Protein AF-A0A2V9CEA0-F1 (afdb_monomer_lite)

Secondary structure (DSSP, 8-state):
-HHHHHHHHHHHHHHHHHHHHHHHHHHHHHHHHHHHHH-HHHHHHHHHHTS---PPPGGG----PPPTT---------------

Foldseek 3Di:
DVVVVVVVVVVVVVVVVVVVVVVVVVVVVVVVVVVVVPPPVNVVCCCCPVVVHDDDDPVPDDDDDDPPPDDDDDDDDPPPPPDD

pLDDT: mean 83.01, std 15.62, range [40.0, 98.44]

Radius of gyration: 27.2 Å; chains: 1; bounding box: 50×41×77 Å

Structure (mmCIF, N/CA/C/O backbone):
data_AF-A0A2V9CEA0-F1
#
_entry.id   AF-A0A2V9CEA0-F1
#
loop_
_atom_site.group_PDB
_atom_site.id
_atom_site.type_symbol
_atom_site.label_atom_id
_atom_site.label_alt_id
_atom_site.label_comp_id
_atom_site.label_asym_id
_atom_site.label_entity_id
_atom_site.label_seq_id
_atom_site.pdbx_PDB_ins_code
_atom_site.Cartn_x
_atom_site.Cartn_y
_atom_site.Cartn_z
_atom_site.occupancy
_atom_site.B_iso_or_equiv
_atom_site.auth_seq_id
_atom_site.auth_comp_id
_atom_site.auth_asym_id
_atom_site.auth_atom_id
_atom_site.pdbx_PDB_model_num
ATOM 1 N N . TYR A 1 1 ? -28.195 -0.717 39.073 1.00 62.59 1 TYR A N 1
ATOM 2 C CA . TYR A 1 1 ? -28.136 -1.466 37.798 1.00 62.59 1 TYR A CA 1
ATOM 3 C C . TYR A 1 1 ? -27.828 -0.612 36.565 1.00 62.59 1 TYR A C 1
ATOM 5 O O . TYR A 1 1 ? -27.033 -1.063 35.756 1.00 62.59 1 TYR A O 1
ATOM 13 N N . GLN A 1 2 ? -28.373 0.603 36.392 1.00 62.78 2 GLN A N 1
ATOM 14 C CA . GLN A 1 2 ? -28.089 1.419 35.189 1.00 62.78 2 GLN A CA 1
ATOM 15 C C . GLN A 1 2 ? -26.655 1.985 35.115 1.00 62.78 2 GLN A C 1
ATOM 17 O O . GLN A 1 2 ? -26.093 2.079 34.029 1.00 62.78 2 GLN A O 1
ATOM 22 N N . HIS A 1 3 ? -26.038 2.293 36.260 1.00 63.97 3 HIS A N 1
ATOM 23 C CA . HIS A 1 3 ? -24.694 2.882 36.315 1.00 63.97 3 HIS A CA 1
ATOM 24 C C . HIS A 1 3 ? -23.586 1.955 35.781 1.00 63.97 3 HIS A C 1
ATOM 26 O O . HIS A 1 3 ? -22.654 2.427 35.142 1.00 63.97 3 HIS A O 1
ATOM 32 N N . PHE A 1 4 ? -23.713 0.639 35.992 1.00 68.25 4 PHE A N 1
ATOM 33 C CA . PHE A 1 4 ? -22.731 -0.353 35.537 1.00 68.25 4 PHE A CA 1
ATOM 34 C C . PHE A 1 4 ? -22.777 -0.558 34.017 1.00 68.25 4 PHE A C 1
ATOM 36 O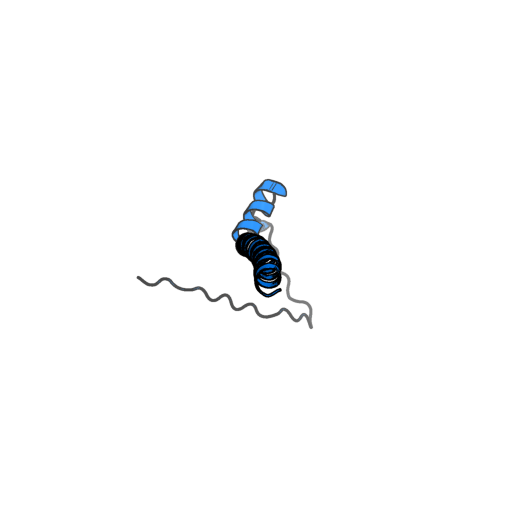 O . PHE A 1 4 ? -21.742 -0.577 33.366 1.00 68.25 4 PHE A O 1
ATOM 43 N N . ARG A 1 5 ? -23.978 -0.570 33.424 1.00 75.44 5 ARG A N 1
ATOM 44 C CA . ARG A 1 5 ? -24.155 -0.735 31.972 1.00 75.44 5 ARG A CA 1
ATOM 45 C C . ARG A 1 5 ? -23.562 0.424 31.161 1.00 75.44 5 ARG A C 1
ATOM 47 O O . ARG A 1 5 ? -23.094 0.213 30.050 1.00 75.44 5 ARG A O 1
ATOM 54 N N . CYS A 1 6 ? -23.590 1.641 31.708 1.00 78.81 6 CYS A N 1
ATOM 55 C CA . CYS A 1 6 ? -22.989 2.814 31.070 1.00 78.81 6 CYS A CA 1
ATOM 56 C C . CYS A 1 6 ? -21.454 2.704 31.010 1.00 78.81 6 CYS A C 1
ATOM 58 O O . CYS A 1 6 ? -20.847 3.060 30.002 1.00 78.81 6 CYS A O 1
ATOM 60 N N . ILE A 1 7 ? -20.836 2.150 32.059 1.00 84.81 7 ILE A N 1
ATOM 61 C CA . ILE A 1 7 ? -19.384 1.942 32.132 1.00 84.81 7 ILE A CA 1
ATOM 62 C C . ILE A 1 7 ? -18.946 0.907 31.089 1.00 84.81 7 ILE A C 1
ATOM 64 O O . ILE A 1 7 ? -18.047 1.187 30.299 1.00 84.81 7 ILE A O 1
ATOM 68 N N . ASP A 1 8 ? -19.638 -0.233 31.010 1.00 87.31 8 ASP A N 1
ATOM 69 C CA . ASP A 1 8 ? -19.330 -1.285 30.030 1.00 87.31 8 ASP A CA 1
ATOM 70 C C . ASP A 1 8 ? -19.457 -0.783 28.583 1.00 87.31 8 ASP A C 1
ATOM 72 O O . ASP A 1 8 ? -18.585 -1.029 27.749 1.00 87.31 8 ASP A O 1
ATOM 76 N N . LEU A 1 9 ? -20.518 -0.022 28.289 1.00 91.44 9 LEU A N 1
ATOM 77 C CA . LEU A 1 9 ? -20.714 0.590 26.971 1.00 91.44 9 LEU A CA 1
ATOM 78 C C . LEU A 1 9 ? -19.628 1.617 26.642 1.00 91.44 9 LEU A C 1
ATOM 80 O O . LEU A 1 9 ? -19.219 1.717 25.489 1.00 91.44 9 LEU A O 1
ATOM 84 N N . SER A 1 10 ? -19.145 2.358 27.640 1.00 90.25 10 SER A N 1
ATOM 85 C CA . SER A 1 10 ? -18.068 3.333 27.450 1.00 90.25 10 SER A CA 1
ATOM 86 C C . SER A 1 10 ? -16.761 2.634 27.078 1.00 90.25 10 SER A C 1
ATOM 88 O O . SER A 1 10 ? -16.094 3.059 26.141 1.00 90.25 10 SER A O 1
ATOM 90 N N . PHE A 1 11 ? -16.432 1.516 27.732 1.00 94.19 11 PHE A N 1
ATOM 91 C CA . PHE A 1 11 ? -15.259 0.719 27.368 1.00 94.19 11 PHE A CA 1
ATOM 92 C C . PHE A 1 11 ? -15.359 0.128 25.960 1.00 94.19 11 PHE A C 1
ATOM 94 O O . PHE A 1 11 ? -14.412 0.243 25.186 1.00 94.19 11 PHE A O 1
ATOM 101 N N . GLN A 1 12 ? -16.510 -0.446 25.601 1.00 95.12 12 GLN A N 1
ATOM 102 C CA . GLN A 1 12 ? -16.730 -0.986 24.253 1.00 95.12 12 GLN A CA 1
ATOM 103 C C . GLN A 1 12 ? -16.621 0.105 23.180 1.00 95.12 12 GLN A C 1
ATOM 105 O O . GLN A 1 12 ? -16.046 -0.115 22.115 1.00 95.12 12 GLN A O 1
ATOM 110 N N . LEU A 1 13 ? -17.148 1.297 23.464 1.00 96.44 13 LEU A N 1
ATOM 111 C CA . LEU A 1 13 ? -17.057 2.445 22.570 1.00 96.44 13 LEU A CA 1
ATOM 112 C C . LEU A 1 13 ? -15.605 2.898 22.385 1.00 96.44 13 LEU A C 1
ATOM 114 O O . LEU A 1 13 ? -15.188 3.133 21.253 1.00 96.44 13 LEU A O 1
ATOM 118 N N . GLU A 1 14 ? -14.831 2.993 23.465 1.00 97.00 14 GLU A N 1
ATOM 119 C CA . GLU A 1 14 ? -13.410 3.343 23.380 1.00 97.00 14 GLU A CA 1
ATOM 120 C C . GLU A 1 14 ? -12.593 2.273 22.642 1.00 97.00 14 GLU A C 1
ATOM 122 O O . GLU A 1 14 ? -11.739 2.616 21.824 1.00 97.00 14 GLU A O 1
ATOM 127 N N . GLU A 1 15 ? -12.903 0.987 22.820 1.00 96.88 15 GLU A N 1
ATOM 128 C CA . GLU A 1 15 ? -12.264 -0.092 22.059 1.00 96.88 15 GLU A CA 1
ATOM 129 C C . GLU A 1 15 ? -12.542 0.034 20.551 1.00 96.88 15 GLU A C 1
ATOM 131 O O . GLU A 1 15 ? -11.629 -0.067 19.726 1.00 96.88 15 GLU A O 1
ATOM 136 N N . VAL A 1 16 ? -13.797 0.289 20.170 1.00 97.69 16 VAL A N 1
ATOM 137 C CA . VAL A 1 16 ? -14.176 0.463 18.760 1.00 97.69 16 VAL A CA 1
ATOM 138 C C . VAL A 1 16 ? -13.545 1.724 18.170 1.00 97.69 16 VAL A C 1
ATOM 140 O O . VAL A 1 16 ? -13.062 1.684 17.037 1.00 97.69 16 VAL A O 1
ATOM 143 N N . LYS A 1 17 ? -13.483 2.824 18.927 1.00 98.00 17 LYS A N 1
ATOM 144 C CA . LYS A 1 17 ? -12.786 4.048 18.503 1.00 98.00 17 LYS A CA 1
ATOM 145 C C . LYS A 1 17 ? -11.297 3.808 18.279 1.00 98.00 17 LYS A C 1
ATOM 147 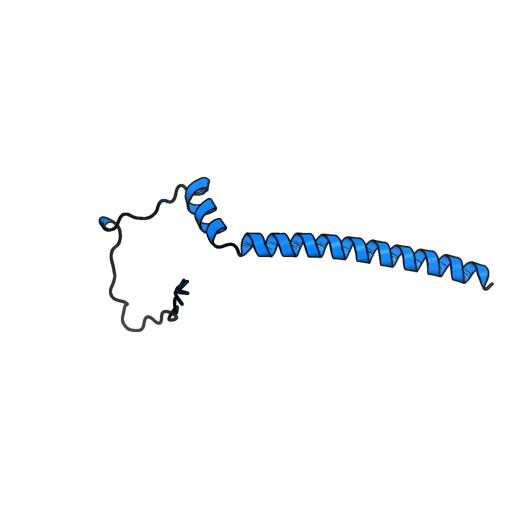O O . LYS A 1 17 ? -10.767 4.258 17.267 1.00 98.00 17 LYS A O 1
ATOM 152 N N . ALA A 1 18 ? -10.632 3.083 19.178 1.00 97.88 18 ALA A N 1
ATOM 153 C CA . ALA A 1 18 ? -9.217 2.757 19.025 1.00 97.88 18 ALA A CA 1
ATOM 154 C C . ALA A 1 18 ? -8.967 1.969 17.728 1.00 97.88 18 ALA A C 1
ATOM 156 O O . ALA A 1 18 ? -8.112 2.353 16.929 1.00 97.88 18 ALA A O 1
ATOM 157 N N . LYS A 1 19 ? -9.790 0.945 17.458 1.00 98.12 19 LYS A N 1
ATOM 158 C CA . LYS A 1 19 ? -9.731 0.169 16.206 1.00 98.12 19 LYS A CA 1
ATOM 159 C C . LYS A 1 19 ? -10.019 1.022 14.972 1.00 98.12 19 LYS A C 1
ATOM 161 O O . LYS A 1 19 ? -9.380 0.844 13.940 1.00 98.12 19 LYS A O 1
ATOM 166 N N . GLN A 1 20 ? -10.968 1.955 15.059 1.00 98.31 20 GLN A N 1
ATOM 167 C CA . GLN A 1 20 ? -11.273 2.872 13.959 1.00 98.31 20 GLN A CA 1
ATOM 168 C C . GLN A 1 20 ? -10.073 3.764 13.626 1.00 98.31 20 GLN A C 1
ATOM 170 O O . GLN A 1 20 ? -9.758 3.945 12.450 1.00 98.31 20 GLN A O 1
ATOM 175 N N . VAL A 1 21 ? -9.405 4.311 14.644 1.00 98.44 21 VAL A N 1
ATOM 176 C CA . VAL A 1 21 ? -8.214 5.149 14.458 1.00 98.44 21 VAL A CA 1
ATOM 177 C C . VAL A 1 21 ? -7.082 4.337 13.834 1.00 98.44 21 VAL A C 1
ATOM 179 O O . VAL A 1 21 ? -6.498 4.789 12.854 1.00 98.44 21 VAL A O 1
ATOM 182 N N . GLU A 1 22 ? -6.814 3.131 14.335 1.00 98.31 22 GLU A N 1
ATOM 183 C CA . GLU A 1 22 ? -5.801 2.228 13.771 1.00 98.31 22 GLU A CA 1
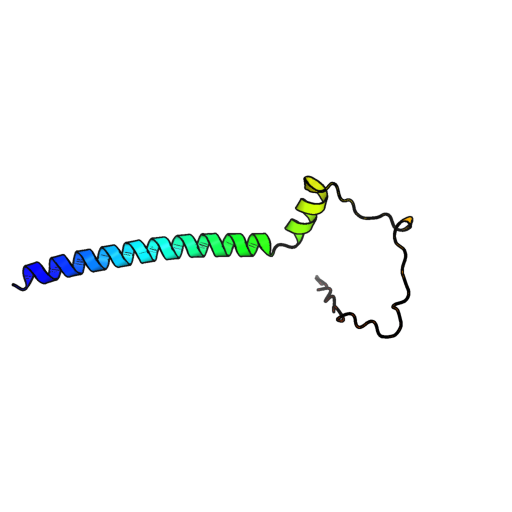ATOM 184 C C . GLU A 1 22 ? -6.095 1.864 12.306 1.00 98.31 22 GLU A C 1
ATOM 186 O O . GLU A 1 22 ? -5.214 1.917 11.447 1.00 98.31 22 GLU A O 1
ATOM 191 N N . ALA A 1 23 ? -7.351 1.557 11.982 1.00 98.25 23 ALA A N 1
ATOM 192 C CA . ALA A 1 23 ? -7.746 1.267 10.608 1.00 98.25 23 ALA A CA 1
ATOM 193 C C . ALA A 1 23 ? -7.583 2.492 9.691 1.00 98.25 23 ALA A C 1
ATOM 195 O O . ALA A 1 23 ? -7.130 2.359 8.553 1.00 98.25 23 ALA A O 1
ATOM 196 N N . ALA A 1 24 ? -7.924 3.690 10.174 1.00 98.31 24 ALA A N 1
ATOM 197 C CA . ALA A 1 24 ? -7.793 4.924 9.405 1.00 98.31 24 ALA A CA 1
ATOM 198 C C . ALA A 1 24 ? -6.325 5.285 9.128 1.00 98.31 24 ALA A C 1
ATOM 200 O O . ALA A 1 24 ? -5.995 5.703 8.014 1.00 98.31 24 ALA A O 1
ATOM 201 N N . THR A 1 25 ? -5.435 5.098 10.107 1.00 98.25 25 THR A N 1
ATOM 202 C CA . THR A 1 25 ? -3.997 5.339 9.918 1.00 98.25 25 THR A CA 1
ATOM 203 C C . THR A 1 25 ? -3.394 4.341 8.935 1.00 98.25 25 THR A C 1
ATOM 205 O O . THR A 1 25 ? -2.666 4.752 8.028 1.00 98.25 25 THR A O 1
ATOM 208 N N . LEU A 1 26 ? -3.750 3.057 9.049 1.00 98.12 26 LEU A N 1
ATOM 209 C CA . LEU A 1 26 ? -3.307 2.031 8.109 1.00 98.12 26 LEU A CA 1
ATOM 210 C C . LEU A 1 26 ? -3.798 2.321 6.687 1.00 98.12 26 LEU A C 1
ATOM 212 O O . LEU A 1 26 ? -3.010 2.254 5.746 1.00 98.12 26 LEU A O 1
ATOM 216 N 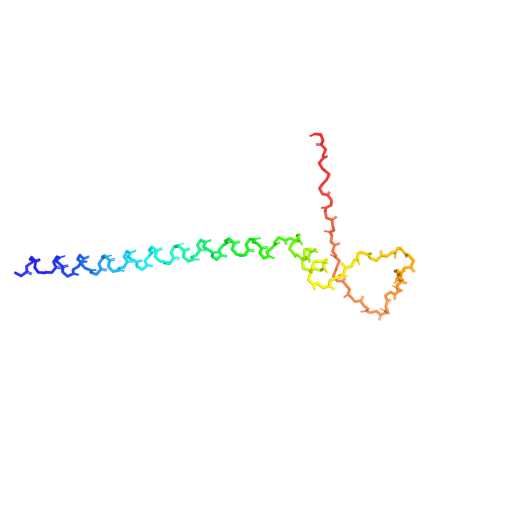N . ASN A 1 27 ? -5.070 2.688 6.524 1.00 98.31 27 ASN A N 1
ATOM 217 C CA . ASN A 1 27 ? -5.617 2.986 5.204 1.00 98.31 27 ASN A CA 1
ATOM 218 C C . ASN A 1 27 ? -4.892 4.169 4.542 1.00 98.31 27 ASN A C 1
ATOM 220 O O . ASN A 1 27 ? -4.479 4.069 3.391 1.00 98.31 27 ASN A O 1
ATOM 224 N N . SER A 1 28 ? -4.644 5.248 5.288 1.00 97.56 28 SER A N 1
ATOM 225 C CA . SER A 1 28 ? -3.875 6.396 4.787 1.00 97.56 28 SER A CA 1
ATOM 226 C C . SER A 1 28 ? -2.456 5.999 4.348 1.00 97.56 28 SER A C 1
ATOM 228 O O . SER A 1 28 ? -1.994 6.388 3.273 1.00 97.56 28 SER A O 1
ATOM 230 N N . SER A 1 29 ? -1.778 5.148 5.128 1.00 97.88 29 SER A N 1
ATOM 231 C CA . SER A 1 29 ? -0.464 4.602 4.761 1.00 97.88 29 SER A CA 1
ATOM 232 C C . SER A 1 29 ? -0.513 3.803 3.453 1.00 97.88 29 SER A C 1
ATOM 234 O O . SER A 1 29 ? 0.343 3.981 2.584 1.00 97.88 29 SER A O 1
ATOM 236 N N . LEU A 1 30 ? -1.519 2.941 3.292 1.00 98.06 30 LEU A N 1
ATOM 237 C CA . LEU A 1 30 ? -1.696 2.129 2.086 1.00 98.06 30 LEU A CA 1
ATOM 238 C C . LEU A 1 30 ? -2.028 2.984 0.859 1.00 98.06 30 LEU A C 1
ATOM 240 O O . LEU A 1 30 ? -1.517 2.720 -0.228 1.00 98.06 30 LEU A O 1
ATOM 244 N N . GLU A 1 31 ? -2.842 4.028 1.007 1.00 97.00 31 GLU A N 1
ATOM 245 C CA . GLU A 1 31 ? -3.155 4.958 -0.084 1.00 97.00 31 GLU A CA 1
ATOM 246 C C . GLU A 1 31 ? -1.897 5.673 -0.596 1.00 97.00 31 GLU A C 1
ATOM 248 O O . GLU A 1 31 ? -1.685 5.767 -1.811 1.00 97.00 31 GLU A O 1
ATOM 253 N N . LEU A 1 32 ? -1.023 6.114 0.315 1.00 96.00 32 LEU A N 1
ATOM 254 C CA . LEU A 1 32 ? 0.272 6.703 -0.036 1.00 96.00 32 LEU A CA 1
ATOM 255 C C . LEU A 1 32 ? 1.189 5.696 -0.740 1.00 96.00 32 LEU A C 1
ATOM 257 O O . LEU A 1 32 ? 1.841 6.043 -1.731 1.00 96.00 32 LEU A O 1
ATOM 261 N N . GLU A 1 33 ? 1.226 4.448 -0.272 1.00 94.44 33 GLU A N 1
ATOM 262 C CA . GLU A 1 33 ? 1.990 3.386 -0.925 1.00 94.44 33 GLU A CA 1
ATOM 263 C C . GLU A 1 33 ? 1.468 3.127 -2.341 1.00 94.44 33 GLU A C 1
ATOM 265 O O . GLU A 1 33 ? 2.244 3.165 -3.294 1.00 94.44 33 GLU A O 1
ATOM 270 N N . ILE A 1 34 ? 0.156 2.963 -2.519 1.00 94.56 34 ILE A N 1
ATOM 271 C CA . ILE A 1 34 ? -0.465 2.773 -3.836 1.00 94.56 34 ILE A CA 1
ATOM 272 C C . ILE A 1 34 ? -0.136 3.945 -4.766 1.00 94.56 34 ILE A C 1
ATOM 274 O O . ILE A 1 34 ? 0.202 3.721 -5.932 1.00 94.56 34 ILE A O 1
ATOM 278 N N . ALA A 1 35 ? -0.200 5.186 -4.279 1.00 91.44 35 ALA A N 1
ATOM 279 C CA . ALA A 1 35 ? 0.168 6.363 -5.063 1.00 91.44 35 ALA A CA 1
ATOM 280 C C . ALA A 1 35 ? 1.645 6.326 -5.495 1.00 91.44 35 ALA A C 1
ATOM 282 O O . ALA A 1 35 ? 1.958 6.600 -6.656 1.00 91.44 35 ALA A O 1
ATOM 283 N N . SER A 1 36 ? 2.543 5.920 -4.595 1.00 87.00 36 SER A N 1
ATOM 284 C CA . SER A 1 36 ? 3.966 5.723 -4.892 1.00 87.00 36 SER A CA 1
ATOM 285 C C . SER A 1 36 ? 4.195 4.608 -5.918 1.00 87.00 36 SER A C 1
ATOM 287 O O . SER A 1 36 ? 4.941 4.789 -6.884 1.00 87.00 36 SER A O 1
ATOM 289 N N . LEU A 1 37 ? 3.510 3.470 -5.770 1.00 89.94 37 LEU A N 1
ATOM 290 C CA . LEU A 1 37 ? 3.594 2.334 -6.689 1.00 89.94 37 LEU A CA 1
ATOM 291 C C . LEU A 1 37 ? 3.075 2.681 -8.091 1.00 89.94 37 LEU A C 1
ATOM 293 O O . LEU A 1 37 ? 3.641 2.208 -9.076 1.00 89.94 37 LEU A O 1
ATOM 297 N N . ARG A 1 38 ? 2.034 3.518 -8.177 1.00 88.56 38 ARG A N 1
ATOM 298 C CA . ARG A 1 38 ? 1.449 4.006 -9.438 1.00 88.56 38 ARG A CA 1
ATOM 299 C C . ARG A 1 38 ? 2.298 5.062 -10.142 1.00 88.56 38 ARG A C 1
ATOM 301 O O . ARG A 1 38 ? 2.030 5.348 -11.307 1.00 88.56 38 ARG A O 1
ATOM 308 N N . ASN A 1 39 ? 3.289 5.654 -9.475 1.00 87.81 39 ASN A N 1
ATOM 309 C CA . ASN A 1 39 ? 4.129 6.674 -10.090 1.00 87.81 39 ASN A CA 1
ATOM 310 C C . ASN A 1 39 ? 4.997 6.046 -11.205 1.00 87.81 39 ASN A C 1
ATOM 312 O O . ASN A 1 39 ? 5.871 5.233 -10.895 1.00 87.81 39 ASN A O 1
ATOM 316 N N . PRO A 1 40 ? 4.827 6.434 -12.485 1.00 83.12 40 PRO A N 1
ATOM 317 C CA . PRO A 1 40 ? 5.593 5.857 -13.591 1.00 83.12 40 PRO A CA 1
ATOM 318 C C . PRO A 1 40 ? 7.106 6.073 -13.443 1.00 83.12 40 PRO A C 1
ATOM 320 O O . PRO A 1 40 ? 7.885 5.196 -13.808 1.00 83.12 40 PRO A O 1
ATOM 323 N N . MET A 1 41 ? 7.537 7.171 -12.808 1.00 87.44 41 MET A N 1
ATOM 324 C CA . MET A 1 41 ? 8.960 7.428 -12.548 1.00 87.44 41 MET A CA 1
ATOM 325 C C . MET A 1 41 ? 9.597 6.371 -11.641 1.00 87.44 41 MET A C 1
ATOM 327 O O . MET A 1 41 ? 10.814 6.192 -11.656 1.00 87.44 41 MET A O 1
ATOM 331 N N . ARG A 1 42 ? 8.800 5.654 -10.838 1.00 91.00 42 ARG A N 1
ATOM 332 C CA . ARG A 1 42 ? 9.302 4.587 -9.970 1.00 91.00 42 ARG A CA 1
ATOM 333 C C . ARG A 1 42 ? 9.914 3.448 -10.788 1.00 91.00 42 ARG A C 1
ATOM 335 O O . ARG A 1 42 ? 10.940 2.907 -10.380 1.00 91.00 42 ARG A O 1
ATOM 342 N N . ILE A 1 43 ? 9.326 3.128 -11.944 1.00 87.50 43 ILE A N 1
ATOM 343 C CA . ILE A 1 43 ? 9.863 2.125 -12.875 1.00 87.50 43 ILE A CA 1
ATOM 344 C C . ILE A 1 43 ? 11.223 2.587 -13.401 1.00 87.50 43 ILE A C 1
ATOM 346 O O . ILE A 1 43 ? 12.188 1.831 -13.318 1.00 87.50 43 ILE A O 1
ATOM 350 N N . ASP A 1 44 ? 11.329 3.841 -13.846 1.00 86.62 44 ASP A N 1
ATOM 351 C CA . ASP A 1 44 ? 12.588 4.402 -14.353 1.00 86.62 44 ASP A CA 1
ATOM 352 C C . ASP A 1 44 ? 13.699 4.395 -13.298 1.00 86.62 44 ASP A C 1
ATOM 354 O O . ASP A 1 44 ? 14.852 4.072 -13.593 1.00 86.62 44 ASP A O 1
ATOM 358 N N . VAL A 1 45 ? 13.361 4.723 -12.047 1.00 89.62 45 VAL A N 1
ATOM 359 C CA . VAL A 1 45 ? 14.312 4.692 -10.929 1.00 89.62 45 VAL A CA 1
ATOM 360 C C . VAL A 1 45 ? 14.819 3.273 -10.681 1.00 89.62 45 VAL A C 1
ATOM 362 O O . VAL A 1 45 ? 16.028 3.091 -10.536 1.00 89.62 45 VAL A O 1
ATOM 365 N N . ILE A 1 46 ? 13.935 2.273 -10.654 1.00 89.69 46 ILE A N 1
ATOM 366 C CA . ILE A 1 46 ? 14.324 0.864 -10.479 1.00 89.69 46 ILE A CA 1
ATOM 367 C C . ILE A 1 46 ? 15.200 0.412 -11.650 1.00 89.69 46 ILE A C 1
ATOM 369 O O . ILE A 1 46 ? 16.300 -0.100 -11.430 1.00 89.69 46 ILE A O 1
ATOM 373 N N . ALA A 1 47 ? 14.753 0.661 -12.882 1.00 90.31 47 ALA A N 1
ATOM 374 C CA . ALA A 1 47 ? 15.464 0.285 -14.097 1.00 90.31 47 ALA A CA 1
ATOM 375 C C . ALA A 1 47 ? 16.898 0.829 -14.091 1.00 90.31 47 ALA A C 1
ATOM 377 O O . ALA A 1 47 ? 17.848 0.059 -14.220 1.00 90.31 47 ALA A O 1
ATOM 378 N N . ARG A 1 48 ? 17.071 2.131 -13.846 1.00 90.75 48 ARG A N 1
ATOM 379 C CA . ARG A 1 48 ? 18.390 2.774 -13.910 1.00 90.75 48 ARG A CA 1
ATOM 380 C C . ARG A 1 48 ? 19.259 2.497 -12.688 1.00 90.75 48 ARG A C 1
ATOM 382 O O . ARG A 1 48 ? 20.446 2.225 -12.837 1.00 90.75 48 ARG A O 1
ATOM 389 N N . ARG A 1 49 ? 18.704 2.591 -11.474 1.00 91.06 49 ARG A N 1
ATOM 390 C CA . ARG A 1 49 ? 19.508 2.558 -10.237 1.00 91.06 49 ARG A CA 1
ATOM 391 C C . ARG A 1 49 ? 19.731 1.161 -9.679 1.00 91.06 49 ARG A C 1
ATOM 393 O O . ARG A 1 49 ? 20.750 0.947 -9.036 1.00 91.06 49 ARG A O 1
ATOM 400 N N . GLN A 1 50 ? 18.781 0.248 -9.865 1.00 92.69 50 GLN A N 1
ATOM 401 C CA . GLN A 1 50 ? 18.853 -1.094 -9.277 1.00 92.69 50 GLN A CA 1
ATOM 402 C C . GLN A 1 50 ? 19.246 -2.143 -10.312 1.00 92.69 50 GLN A C 1
ATOM 404 O O . GLN A 1 50 ? 20.015 -3.045 -10.003 1.00 92.69 50 GLN A O 1
ATOM 409 N N . LEU A 1 51 ? 18.740 -2.011 -11.540 1.00 93.31 51 LEU A N 1
ATOM 410 C CA . LEU A 1 51 ? 18.977 -2.985 -12.607 1.00 93.31 51 LEU A CA 1
ATOM 411 C C . LEU A 1 51 ? 20.086 -2.560 -13.581 1.00 93.31 51 LEU A C 1
ATOM 413 O O . LEU A 1 51 ? 20.466 -3.344 -14.445 1.00 93.31 51 LEU A O 1
ATOM 417 N N . GLY A 1 52 ? 20.598 -1.328 -13.465 1.00 92.25 52 GLY A N 1
ATOM 418 C CA . GLY A 1 52 ? 21.632 -0.794 -14.359 1.00 92.25 52 GLY A CA 1
ATOM 419 C C . GLY A 1 52 ? 21.172 -0.630 -15.812 1.00 92.25 52 GLY A C 1
ATOM 420 O O . GLY A 1 52 ? 21.998 -0.487 -16.711 1.00 92.25 52 GLY A O 1
ATOM 421 N N . LEU A 1 53 ? 19.861 -0.658 -16.059 1.00 91.19 53 LEU A N 1
ATOM 422 C CA . LEU A 1 53 ? 19.287 -0.491 -17.385 1.00 91.19 53 LEU A CA 1
ATOM 423 C C . LEU A 1 53 ? 19.425 0.968 -17.819 1.00 91.19 53 LEU A C 1
ATOM 425 O O . LEU A 1 53 ? 19.147 1.897 -17.062 1.00 91.19 53 LEU A O 1
ATOM 429 N N . THR A 1 54 ? 19.836 1.167 -19.063 1.00 89.12 54 THR A N 1
ATOM 430 C CA . THR A 1 54 ? 19.922 2.478 -19.710 1.00 89.12 54 THR A CA 1
ATOM 431 C C . THR A 1 54 ? 19.068 2.459 -20.967 1.00 89.12 54 THR A C 1
ATOM 433 O O . THR A 1 54 ? 18.801 1.400 -21.533 1.00 89.12 54 THR A O 1
ATOM 436 N N . GLU A 1 55 ? 18.595 3.634 -21.369 1.00 86.69 55 GLU A N 1
ATOM 437 C CA . GLU A 1 55 ? 17.824 3.800 -22.595 1.00 86.69 55 GLU A CA 1
ATOM 438 C C . GLU A 1 55 ? 18.644 3.308 -23.804 1.00 86.69 55 GLU A C 1
ATOM 440 O O . GLU A 1 55 ? 19.821 3.666 -23.921 1.00 86.69 55 GLU A O 1
ATOM 445 N N . PRO A 1 56 ? 18.076 2.448 -24.668 1.00 89.56 56 PRO A N 1
ATOM 446 C CA . PRO A 1 56 ? 18.814 1.886 -25.789 1.00 89.56 56 PRO A CA 1
ATOM 447 C C . PRO A 1 56 ? 19.184 2.977 -26.795 1.00 89.56 56 PRO A C 1
ATOM 449 O O . PRO A 1 56 ? 18.411 3.898 -27.064 1.00 89.56 56 PRO A O 1
ATOM 452 N N . LEU A 1 57 ? 20.363 2.846 -27.400 1.00 91.06 57 LEU A N 1
ATOM 453 C CA . LEU A 1 57 ? 20.754 3.693 -28.523 1.00 91.06 57 LEU A CA 1
ATOM 454 C C . LEU A 1 57 ? 19.871 3.370 -29.742 1.00 91.06 57 LEU A C 1
ATOM 456 O O . LEU A 1 57 ? 19.514 2.205 -29.931 1.00 91.06 57 LEU A O 1
ATOM 460 N N . PRO A 1 58 ? 19.588 4.337 -30.637 1.00 85.06 58 PRO A N 1
ATOM 461 C CA . PRO A 1 58 ? 18.787 4.082 -31.839 1.00 85.06 58 PRO A CA 1
ATOM 462 C C . PRO A 1 58 ? 19.320 2.928 -32.700 1.00 85.06 58 PRO A C 1
ATOM 464 O O . PRO A 1 58 ? 18.555 2.192 -33.306 1.00 85.06 58 PRO A O 1
ATOM 467 N N . THR A 1 59 ? 20.638 2.722 -32.706 1.00 89.31 59 THR A N 1
ATOM 468 C CA . THR A 1 59 ? 21.311 1.639 -33.440 1.00 89.31 59 THR A CA 1
ATOM 469 C C . THR A 1 59 ? 21.095 0.246 -32.840 1.00 89.31 59 THR A C 1
ATOM 471 O O . THR A 1 59 ? 21.366 -0.753 -33.505 1.00 89.31 59 THR A O 1
ATOM 474 N N . GLN A 1 60 ? 20.626 0.162 -31.594 1.00 86.31 60 GLN A N 1
ATOM 475 C CA . GLN A 1 60 ? 20.345 -1.087 -30.882 1.00 86.31 60 GLN A CA 1
ATOM 476 C C . GLN A 1 60 ? 18.875 -1.512 -30.997 1.00 86.31 60 GLN A C 1
ATOM 478 O O . GLN A 1 60 ? 18.541 -2.644 -30.647 1.00 86.31 60 GLN A O 1
ATOM 483 N N . VAL A 1 61 ? 18.000 -0.635 -31.494 1.00 87.94 61 VAL A N 1
ATOM 484 C CA . VAL A 1 61 ? 16.576 -0.921 -31.682 1.00 87.94 61 VAL A CA 1
ATOM 485 C C . VAL A 1 61 ? 16.356 -1.452 -33.098 1.00 87.94 61 VAL A C 1
ATOM 487 O O . VAL A 1 61 ? 16.778 -0.841 -34.076 1.00 87.94 61 VAL A O 1
ATOM 490 N N . ARG A 1 62 ? 15.694 -2.607 -33.214 1.00 85.25 62 ARG A N 1
ATOM 491 C CA . ARG A 1 62 ? 15.229 -3.153 -34.495 1.00 85.25 62 ARG A CA 1
ATOM 492 C C . ARG A 1 62 ? 13.714 -3.225 -34.474 1.00 85.25 62 ARG A C 1
ATOM 494 O O . ARG A 1 62 ? 13.144 -3.884 -33.607 1.00 85.25 62 ARG A O 1
ATOM 501 N N . GLU A 1 63 ? 13.083 -2.554 -35.425 1.00 79.44 63 GLU A N 1
ATOM 502 C CA . GLU A 1 63 ? 11.655 -2.703 -35.668 1.00 79.44 63 GLU A CA 1
ATOM 503 C C . GLU A 1 63 ? 11.425 -4.026 -36.398 1.00 79.44 63 GLU A C 1
ATOM 505 O O . GLU A 1 63 ? 12.083 -4.32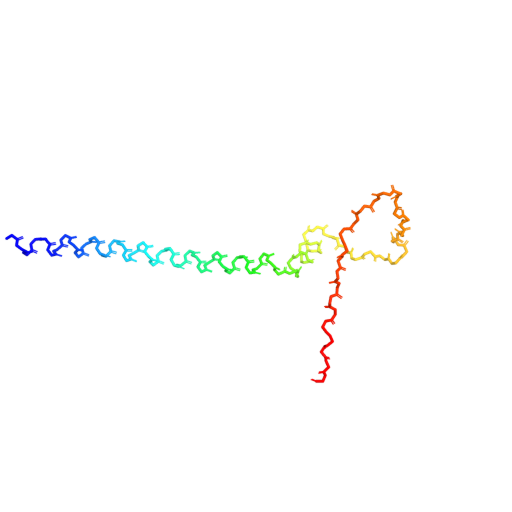2 -37.397 1.00 79.44 63 GLU A O 1
ATOM 510 N N . TYR A 1 64 ? 10.521 -4.844 -35.868 1.00 76.38 64 TYR A N 1
ATOM 511 C CA . TYR A 1 64 ? 10.079 -6.066 -36.525 1.00 76.38 64 TYR A CA 1
ATOM 512 C C . TYR A 1 64 ? 8.681 -5.846 -37.079 1.00 76.38 64 TYR A C 1
ATOM 514 O O . TYR A 1 64 ? 7.832 -5.237 -36.424 1.00 76.38 64 TYR A O 1
ATOM 522 N N . GLU A 1 65 ? 8.436 -6.378 -38.272 1.00 78.00 65 GLU A N 1
ATOM 523 C CA . GLU A 1 65 ? 7.086 -6.459 -38.807 1.00 78.00 65 GLU A CA 1
ATOM 524 C C . GLU A 1 65 ? 6.271 -7.419 -37.934 1.00 78.00 65 GLU A C 1
ATOM 526 O O . GLU A 1 65 ? 6.737 -8.503 -37.566 1.00 78.00 65 GLU A O 1
ATOM 531 N N . ALA A 1 66 ? 5.074 -6.991 -37.534 1.00 75.56 66 ALA A N 1
ATOM 532 C CA . ALA A 1 66 ? 4.224 -7.808 -36.686 1.00 75.56 66 ALA A CA 1
ATOM 533 C C . ALA A 1 66 ? 3.857 -9.101 -37.442 1.00 75.56 66 ALA A C 1
ATOM 535 O O . ALA A 1 66 ? 3.355 -9.018 -38.566 1.00 75.56 66 ALA A O 1
ATOM 536 N N . PRO A 1 67 ? 4.088 -10.295 -36.866 1.00 77.12 67 PRO A N 1
ATOM 537 C CA . PRO A 1 67 ? 3.734 -11.540 -37.533 1.00 77.12 67 PRO A CA 1
ATOM 538 C C . PRO A 1 67 ? 2.223 -11.592 -37.793 1.00 77.12 67 PRO A C 1
ATOM 540 O O . PRO A 1 67 ? 1.423 -11.085 -37.002 1.00 77.12 67 PRO A O 1
ATOM 543 N N . ALA A 1 68 ? 1.828 -12.204 -38.913 1.00 76.62 68 ALA A N 1
ATOM 544 C CA . ALA A 1 68 ? 0.431 -12.264 -39.333 1.00 76.62 68 ALA A CA 1
ATOM 545 C C . ALA A 1 68 ? -0.462 -12.831 -38.211 1.00 76.62 68 ALA A C 1
ATOM 547 O O . ALA A 1 68 ? -0.246 -13.942 -37.732 1.00 76.62 68 ALA A O 1
ATOM 548 N N . GLY A 1 69 ? -1.459 -12.048 -37.785 1.00 74.44 69 GLY A N 1
ATOM 549 C CA . GLY A 1 69 ? -2.376 -12.406 -36.695 1.00 74.44 69 GLY A CA 1
ATOM 550 C C . GLY A 1 69 ? -1.986 -11.889 -35.304 1.00 74.44 69 GLY A C 1
ATOM 551 O O . GLY A 1 69 ? -2.753 -12.091 -34.362 1.00 74.44 69 GLY A O 1
ATOM 552 N N . ALA A 1 70 ? -0.855 -11.191 -35.152 1.00 73.31 70 ALA A N 1
ATOM 553 C CA . ALA A 1 70 ? -0.506 -10.528 -33.898 1.00 73.31 70 ALA A CA 1
ATOM 554 C C . ALA A 1 70 ? -1.496 -9.392 -33.585 1.00 73.31 70 ALA A C 1
ATOM 556 O O . ALA A 1 70 ? -1.580 -8.396 -34.302 1.00 73.31 70 ALA A O 1
ATOM 557 N N . GLN A 1 71 ? -2.240 -9.537 -32.489 1.00 72.25 71 GLN A N 1
ATOM 558 C CA . GLN A 1 71 ? -3.127 -8.500 -31.971 1.00 72.25 71 GLN A CA 1
ATOM 559 C C . GLN A 1 71 ? -2.431 -7.807 -30.803 1.00 72.25 71 GLN A C 1
ATOM 561 O O . GLN A 1 71 ? -2.304 -8.376 -29.720 1.00 72.25 71 GLN A O 1
ATOM 566 N N . VAL A 1 72 ? -1.970 -6.578 -31.021 1.00 68.69 72 VAL A N 1
ATOM 567 C CA . VAL A 1 72 ? -1.465 -5.721 -29.943 1.00 68.69 72 VAL A CA 1
ATOM 568 C C . VAL A 1 72 ? -2.562 -4.723 -29.598 1.00 68.69 72 VAL A C 1
ATOM 570 O O . VAL A 1 72 ? -3.117 -4.078 -30.488 1.00 68.69 72 VAL A O 1
ATOM 573 N N . ALA A 1 73 ? -2.902 -4.601 -28.313 1.00 68.56 73 ALA A N 1
ATOM 574 C CA . ALA A 1 73 ? -3.861 -3.600 -27.865 1.00 68.56 73 ALA A CA 1
ATOM 575 C C . ALA A 1 73 ? -3.356 -2.204 -28.263 1.00 68.56 73 ALA A C 1
ATOM 577 O O . ALA A 1 73 ? -2.253 -1.804 -27.890 1.00 68.56 73 ALA A O 1
ATOM 578 N N . ALA A 1 74 ? -4.149 -1.469 -29.044 1.00 65.25 74 ALA A N 1
ATOM 579 C CA . ALA A 1 74 ? -3.774 -0.139 -29.499 1.00 65.25 74 ALA A CA 1
ATOM 580 C C . ALA A 1 74 ? -3.702 0.824 -28.301 1.00 65.25 74 ALA A C 1
ATOM 582 O O . ALA A 1 74 ? -4.726 1.229 -27.748 1.00 65.25 74 ALA A O 1
ATOM 583 N N . VAL A 1 75 ? -2.489 1.206 -27.899 1.00 60.88 75 VAL A N 1
ATOM 584 C CA . VAL A 1 75 ? -2.279 2.222 -26.863 1.00 60.88 75 VAL A CA 1
ATOM 585 C C . VAL A 1 75 ? -2.420 3.602 -27.505 1.00 60.88 75 VAL A C 1
ATOM 587 O O . VAL A 1 75 ? -1.572 4.035 -28.284 1.00 60.88 75 VAL A O 1
ATOM 590 N N . ARG A 1 76 ? -3.501 4.323 -27.185 1.00 55.72 76 ARG A N 1
ATOM 591 C CA . ARG A 1 76 ? -3.634 5.745 -27.535 1.00 55.72 76 ARG A CA 1
ATOM 592 C C . ARG A 1 76 ? -2.820 6.583 -26.552 1.00 55.72 76 ARG A C 1
ATOM 594 O O . ARG A 1 76 ? -3.278 6.865 -25.448 1.00 55.72 76 ARG A O 1
ATOM 601 N N . TYR A 1 77 ? -1.637 7.029 -26.967 1.00 52.34 77 TYR A N 1
ATOM 602 C CA . TYR A 1 77 ? -0.909 8.073 -26.248 1.00 52.34 77 TYR A CA 1
ATOM 603 C C . TYR A 1 77 ? -1.603 9.421 -26.471 1.00 52.34 77 TYR A C 1
ATOM 605 O O . TYR A 1 77 ? -1.431 10.065 -27.505 1.00 52.34 77 TYR A O 1
ATOM 613 N N . VAL A 1 78 ? -2.400 9.864 -25.498 1.00 57.53 78 VAL A N 1
ATOM 614 C CA . VAL A 1 78 ? -2.912 11.238 -25.475 1.00 57.53 78 VAL A CA 1
ATOM 615 C C . VAL A 1 78 ? -1.768 12.143 -25.017 1.00 57.53 78 VAL A C 1
ATOM 617 O O . VAL A 1 78 ? -1.526 12.290 -23.820 1.00 57.53 78 VAL A O 1
ATOM 620 N N . ARG A 1 79 ? -1.037 12.755 -25.959 1.00 49.38 79 ARG A N 1
ATOM 621 C CA . ARG A 1 79 ? -0.196 13.913 -25.622 1.00 49.38 79 ARG A CA 1
ATOM 622 C C . ARG A 1 79 ? -1.130 15.042 -25.194 1.00 49.38 79 ARG A C 1
ATOM 624 O O . ARG A 1 79 ? -1.778 15.657 -26.035 1.00 49.38 79 ARG A O 1
ATOM 631 N N . GLN A 1 80 ? -1.184 15.339 -23.901 1.00 52.59 80 GLN A N 1
ATOM 632 C CA . GLN A 1 80 ? -1.741 16.607 -23.441 1.00 52.59 80 GLN A CA 1
ATOM 633 C C . GLN A 1 80 ? -0.781 17.717 -23.881 1.00 52.59 80 GLN A C 1
ATOM 635 O O . GLN A 1 80 ? 0.285 17.892 -23.289 1.00 52.59 80 GLN A O 1
ATOM 640 N N . SER A 1 81 ? -1.115 18.447 -24.949 1.00 40.00 81 SER A N 1
ATOM 641 C CA . SER A 1 81 ? -0.431 19.703 -25.245 1.00 40.00 81 SER A CA 1
ATOM 642 C C . SER A 1 81 ? -0.798 20.692 -24.143 1.00 40.00 81 SER A C 1
ATOM 644 O O . SER A 1 81 ? -1.932 21.166 -24.090 1.00 40.00 81 SER A O 1
ATOM 646 N N . ARG A 1 82 ? 0.141 21.013 -23.252 1.00 41.53 82 ARG A N 1
ATOM 647 C CA . ARG A 1 82 ? 0.037 22.253 -22.483 1.00 41.53 82 ARG A CA 1
ATOM 648 C C . ARG A 1 82 ? 0.288 23.400 -23.455 1.00 41.53 82 ARG A C 1
ATOM 650 O O . ARG A 1 82 ? 1.430 23.707 -23.780 1.00 41.53 82 ARG A O 1
ATOM 657 N N . SER A 1 83 ? -0.795 23.945 -23.990 1.00 44.91 83 SER A N 1
ATOM 658 C CA . SER A 1 83 ? -0.808 25.228 -24.671 1.00 44.91 83 SER A CA 1
ATOM 659 C C . SER A 1 83 ? -1.005 26.331 -23.632 1.00 44.91 83 SE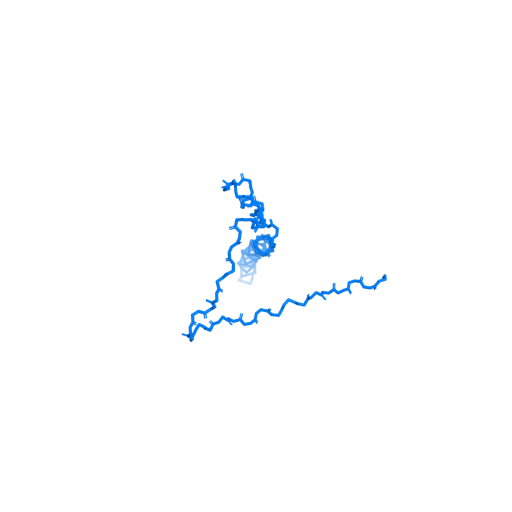R A C 1
ATOM 661 O O . SER A 1 83 ? -2.061 26.358 -23.004 1.00 44.91 83 SER A O 1
ATOM 663 N N . GLN A 1 84 ? -0.006 27.219 -23.581 1.00 41.78 84 GLN A N 1
ATOM 664 C CA . GLN A 1 84 ? 0.020 28.578 -23.016 1.00 41.78 84 GLN A CA 1
ATOM 665 C C . GLN A 1 84 ? 0.054 28.718 -21.492 1.00 41.78 84 GLN A C 1
ATOM 667 O O . GLN A 1 84 ? -0.873 28.250 -20.802 1.00 41.78 84 GLN A O 1
#

Sequence (84 aa):
YQHFRCIDLSFQLEEVKAKQVEAATLNSSLELEIASLRNPMRIDVIARRQLGLTEPLPTQVREYEAPAGAQVAAVRYVRQSRSQ